Protein AF-A0A6L3X3P7-F1 (afdb_monomer_lite)

Radius of gyration: 19.61 Å; chains: 1; bounding box: 37×84×50 Å

Sequence (171 aa):
EGGHRRYSDEDVQQALKILDWVKKGVPIGQVKSLLERPAPRRANNWQTLQQAMLQKLQEGKIESLRQIIYDAGREYPRPELVTNVLRPLRSQISANVAAAMTLREILDGILIAYTSFCLEGDKKAPGDNILISGWHLNDPCEIWLEALTRTGQGHRIDILPVLSLIPFCPG

Organism: NCBI:txid158836

Foldseek 3Di:
DDPDPPQDPVNVVLVVQLVVCVVLQHPSVLSVVVSVDDPVNVLVVQVVLQVVLLVCLVVVVLVVNLVSVLVCVVNDQLLCCLVRHVVVSLVVLPDPDPSSVVSSVSSLVSLLVSLVVLLVVLQPFPDEEAEQEDDPDPDQSVSSSVSSSNGPNRYRYDYDYDPPPPPPDDD

pLDDT: mean 75.64, std 14.86, range [43.78, 93.62]

Structure (mmCIF, N/CA/C/O backbone):
data_AF-A0A6L3X3P7-F1
#
_entry.id   AF-A0A6L3X3P7-F1
#
loop_
_atom_site.group_PDB
_atom_site.id
_atom_site.type_symbol
_atom_site.label_atom_id
_atom_site.label_alt_id
_atom_site.label_comp_id
_atom_site.label_asym_id
_atom_site.label_entity_id
_atom_site.label_seq_id
_atom_site.pdbx_PDB_ins_code
_atom_site.Cartn_x
_atom_site.Cartn_y
_atom_site.Cartn_z
_atom_site.occupancy
_atom_site.B_iso_or_equiv
_atom_site.auth_seq_id
_atom_site.auth_comp_id
_atom_site.auth_asym_id
_atom_site.auth_atom_id
_atom_site.pdbx_PDB_model_num
ATOM 1 N N . GLU A 1 1 ? 4.363 -42.633 -30.967 1.00 44.16 1 GLU A N 1
ATOM 2 C CA . GLU A 1 1 ? 3.149 -41.980 -30.434 1.00 44.16 1 GLU A CA 1
ATOM 3 C C . GLU A 1 1 ? 3.514 -40.614 -29.876 1.00 44.16 1 GLU A C 1
ATOM 5 O O . GLU A 1 1 ? 4.379 -40.520 -29.013 1.00 44.16 1 GLU A O 1
ATOM 10 N N . GLY A 1 2 ? 2.957 -39.550 -30.458 1.00 48.66 2 GLY A N 1
ATOM 11 C CA . GLY A 1 2 ? 3.282 -38.169 -30.105 1.00 48.66 2 GLY A CA 1
ATOM 12 C C . GLY A 1 2 ? 2.657 -37.777 -28.770 1.00 48.66 2 GLY A C 1
ATOM 13 O O . GLY A 1 2 ? 1.438 -37.662 -28.662 1.00 48.66 2 GLY A O 1
ATOM 14 N N . GLY A 1 3 ? 3.498 -37.570 -27.756 1.00 48.09 3 GLY A N 1
ATOM 15 C CA . GLY A 1 3 ? 3.110 -37.046 -26.450 1.00 48.09 3 GLY A CA 1
ATOM 16 C C . GLY A 1 3 ? 2.647 -35.597 -26.557 1.00 48.09 3 GLY A C 1
ATOM 17 O O . GLY A 1 3 ? 3.425 -34.667 -26.345 1.00 48.09 3 GLY A O 1
ATOM 18 N N . HIS A 1 4 ? 1.374 -35.395 -26.886 1.00 55.47 4 HIS A N 1
ATOM 19 C CA . HIS A 1 4 ? 0.726 -34.103 -26.711 1.00 55.47 4 HIS A CA 1
ATOM 20 C C . HIS A 1 4 ? 0.713 -33.794 -25.216 1.00 55.47 4 HIS A C 1
ATOM 22 O O . HIS A 1 4 ? 0.015 -34.460 -24.451 1.00 55.47 4 HIS A O 1
ATOM 28 N N . ARG A 1 5 ? 1.513 -32.808 -24.791 1.00 60.78 5 ARG A N 1
ATOM 29 C CA . ARG A 1 5 ? 1.434 -32.242 -23.441 1.00 60.78 5 ARG A CA 1
ATOM 30 C C . ARG A 1 5 ? -0.013 -31.807 -23.210 1.00 60.78 5 ARG A C 1
ATOM 32 O O . ARG A 1 5 ? -0.450 -30.795 -23.752 1.00 60.78 5 ARG A O 1
ATOM 39 N N . ARG A 1 6 ? -0.771 -32.614 -22.467 1.00 51.69 6 ARG A N 1
ATOM 40 C CA . ARG A 1 6 ? -2.116 -32.270 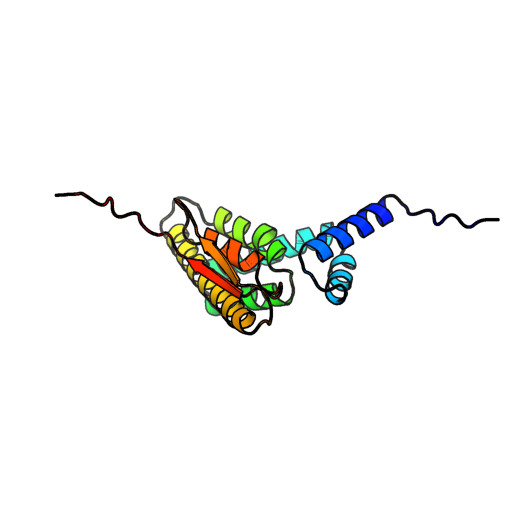-22.010 1.00 51.69 6 ARG A CA 1
ATOM 41 C C . ARG A 1 6 ? -1.939 -31.290 -20.866 1.00 51.69 6 ARG A C 1
ATOM 43 O O . ARG A 1 6 ? -1.799 -31.702 -19.723 1.00 51.69 6 ARG A O 1
ATOM 50 N N . TYR A 1 7 ? -1.857 -30.011 -21.202 1.00 50.16 7 TYR A N 1
ATOM 51 C CA . TYR A 1 7 ? -2.007 -28.963 -20.207 1.00 50.16 7 TYR A CA 1
ATOM 52 C C . TYR A 1 7 ? -3.441 -29.052 -19.680 1.00 50.16 7 TYR A C 1
ATOM 54 O O . TYR A 1 7 ? -4.390 -28.997 -20.466 1.00 50.16 7 TYR A O 1
ATOM 62 N N . SER A 1 8 ? -3.590 -29.282 -18.379 1.00 66.12 8 SER A N 1
ATOM 63 C CA . SER A 1 8 ? -4.887 -29.189 -17.712 1.00 66.12 8 SER A CA 1
ATOM 64 C C . SER A 1 8 ? -5.358 -27.730 -17.707 1.00 66.12 8 SER A C 1
ATOM 66 O O . SER A 1 8 ? -4.551 -26.812 -17.866 1.00 66.12 8 SER A O 1
ATOM 68 N N . ASP A 1 9 ? -6.658 -27.487 -17.522 1.00 58.50 9 ASP A N 1
ATOM 69 C CA . ASP A 1 9 ? -7.182 -26.115 -17.411 1.00 58.50 9 ASP A CA 1
ATOM 70 C C . ASP A 1 9 ? -6.482 -25.348 -16.269 1.00 58.50 9 ASP A C 1
ATOM 72 O O . ASP A 1 9 ? -6.169 -24.165 -16.382 1.00 58.50 9 ASP A O 1
ATOM 76 N N . GLU A 1 10 ? -6.094 -26.067 -15.213 1.00 54.69 10 GLU A N 1
ATOM 77 C CA . GLU A 1 10 ? -5.307 -25.558 -14.091 1.00 54.69 10 GLU A CA 1
ATOM 78 C C . GLU A 1 10 ? -3.894 -25.116 -14.512 1.00 54.69 10 GLU A C 1
ATOM 80 O O . GLU A 1 10 ? -3.448 -24.040 -14.106 1.00 54.69 10 GLU A O 1
ATOM 85 N N . ASP A 1 11 ? -3.218 -25.873 -15.385 1.00 59.12 11 ASP A N 1
ATOM 86 C CA . ASP A 1 11 ? -1.910 -25.494 -15.942 1.00 59.12 11 ASP A CA 1
ATOM 87 C C . ASP A 1 11 ? -2.011 -24.240 -16.818 1.00 59.12 11 ASP A C 1
ATOM 89 O O . ASP A 1 11 ? -1.130 -23.375 -16.786 1.00 59.12 11 ASP A O 1
ATOM 93 N 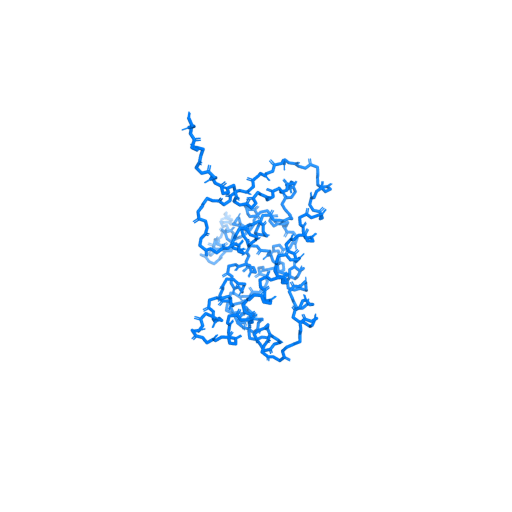N . VAL A 1 12 ? -3.100 -24.113 -17.583 1.00 65.62 12 VAL A N 1
ATOM 94 C CA . VAL A 1 12 ? -3.365 -22.935 -18.422 1.00 65.62 12 VAL A CA 1
ATOM 95 C C . VAL A 1 12 ? -3.631 -21.709 -17.549 1.00 65.62 12 VAL A C 1
ATOM 97 O O . VAL A 1 12 ? -3.039 -20.652 -17.775 1.00 65.62 12 VAL A O 1
ATOM 100 N N . GLN A 1 13 ? -4.441 -21.842 -16.497 1.00 61.19 13 GLN A N 1
ATOM 101 C CA . GLN A 1 13 ? -4.683 -20.774 -15.519 1.00 61.19 13 GLN A CA 1
ATOM 102 C C . GLN A 1 13 ? -3.406 -20.371 -14.775 1.00 61.19 13 GLN A C 1
ATOM 104 O O . GLN A 1 13 ? -3.181 -19.189 -14.493 1.00 61.19 13 GLN A O 1
ATOM 109 N N . GLN A 1 14 ? -2.542 -21.336 -14.470 1.00 57.06 14 GLN A N 1
ATOM 110 C CA . GLN A 1 14 ? -1.255 -21.078 -13.842 1.00 57.06 14 GLN A CA 1
ATOM 111 C C . GLN A 1 14 ? -0.310 -20.338 -14.794 1.00 57.06 14 GLN A C 1
ATOM 113 O O . GLN A 1 14 ? 0.290 -19.343 -14.391 1.00 57.06 14 GLN A O 1
ATOM 118 N N . ALA A 1 15 ? -0.231 -20.750 -16.061 1.00 61.12 15 ALA A N 1
ATOM 119 C CA . ALA A 1 15 ? 0.545 -20.061 -17.089 1.00 61.12 15 ALA A CA 1
ATOM 120 C C . ALA A 1 15 ? 0.042 -18.629 -17.331 1.00 61.12 15 ALA A C 1
ATOM 122 O O . ALA A 1 15 ? 0.850 -17.708 -17.437 1.00 61.12 15 ALA A O 1
ATOM 123 N N . LEU A 1 16 ? -1.276 -18.414 -17.340 1.00 64.94 16 LEU A N 1
ATOM 124 C CA . LEU A 1 16 ? -1.877 -17.084 -17.466 1.00 64.94 16 LEU A CA 1
ATOM 125 C C . LEU A 1 16 ? -1.591 -16.202 -16.250 1.00 64.94 16 LEU A C 1
ATOM 127 O O . LEU A 1 16 ? -1.251 -15.033 -16.425 1.00 64.94 16 LEU A O 1
ATOM 131 N N . LYS A 1 17 ? -1.635 -16.757 -15.031 1.00 58.16 17 LYS A N 1
ATOM 132 C CA . LYS A 1 17 ? -1.183 -16.047 -13.826 1.00 58.16 17 LYS A CA 1
ATOM 133 C C . LYS A 1 17 ? 0.285 -15.668 -13.944 1.00 58.16 17 LYS A C 1
ATOM 135 O O . LYS A 1 17 ? 0.608 -14.508 -13.741 1.00 58.16 17 LYS A O 1
ATOM 140 N N . ILE A 1 18 ? 1.170 -16.600 -14.305 1.00 59.31 18 ILE A N 1
ATOM 141 C CA . ILE A 1 18 ? 2.604 -16.321 -14.514 1.00 59.31 18 ILE A CA 1
ATOM 142 C C . ILE A 1 18 ? 2.792 -15.174 -15.503 1.00 59.31 18 ILE A C 1
ATOM 144 O O . ILE A 1 18 ? 3.568 -14.257 -15.243 1.00 59.31 18 ILE A O 1
ATOM 148 N N . LEU A 1 19 ? 2.058 -15.209 -16.613 1.00 60.84 19 LEU A N 1
ATOM 149 C CA . LEU A 1 19 ? 2.120 -14.174 -17.632 1.00 60.84 19 LEU A CA 1
ATOM 150 C C . LEU A 1 19 ? 1.654 -12.815 -17.091 1.00 60.84 19 LEU A C 1
ATOM 152 O O . LEU A 1 19 ? 2.260 -11.797 -17.409 1.00 60.84 19 LEU A O 1
ATOM 156 N N . ASP A 1 20 ? 0.610 -12.794 -16.264 1.00 62.97 20 ASP A N 1
ATOM 157 C CA . ASP A 1 20 ? 0.099 -11.591 -15.598 1.00 62.97 20 ASP A CA 1
ATOM 158 C C . ASP A 1 20 ? 1.128 -10.999 -14.617 1.00 62.97 20 ASP A C 1
ATOM 160 O O . ASP A 1 20 ? 1.378 -9.795 -14.629 1.00 62.97 20 ASP A O 1
ATOM 164 N N . TRP A 1 21 ? 1.820 -11.845 -13.853 1.00 62.50 21 TRP A N 1
ATOM 165 C CA . TRP A 1 21 ? 2.902 -11.436 -12.951 1.00 62.50 21 TRP A CA 1
ATOM 166 C C . TRP A 1 21 ? 4.117 -10.865 -13.686 1.00 62.50 21 TRP A C 1
ATOM 168 O O . TRP A 1 21 ? 4.663 -9.840 -13.276 1.00 62.50 21 TRP A O 1
ATOM 178 N N . VAL A 1 22 ? 4.514 -11.498 -14.792 1.00 61.38 22 VAL A N 1
ATOM 179 C CA . VAL A 1 22 ? 5.612 -11.020 -15.645 1.00 61.38 22 VAL A CA 1
ATOM 180 C C . VAL A 1 22 ? 5.237 -9.694 -16.310 1.00 61.38 22 VAL A C 1
ATOM 182 O O . VAL A 1 22 ? 6.050 -8.774 -16.338 1.00 61.38 22 VAL A O 1
ATOM 185 N N . LYS A 1 23 ? 3.988 -9.544 -16.769 1.00 57.06 23 LYS A N 1
ATOM 186 C CA . LYS A 1 23 ? 3.469 -8.273 -17.302 1.00 57.06 23 LYS A CA 1
ATOM 187 C C . LYS A 1 23 ? 3.427 -7.157 -16.255 1.00 57.06 23 LYS A C 1
ATOM 189 O O . LYS A 1 23 ? 3.582 -5.997 -16.613 1.00 57.06 23 LYS A O 1
ATOM 194 N N . LYS A 1 24 ? 3.247 -7.497 -14.976 1.00 55.00 24 LYS A N 1
ATOM 195 C CA . LYS A 1 24 ? 3.281 -6.564 -13.835 1.00 55.00 24 LYS A CA 1
ATOM 196 C C . LYS A 1 24 ? 4.700 -6.253 -13.331 1.00 55.00 24 LYS A C 1
ATOM 198 O O . LYS A 1 24 ? 4.843 -5.611 -12.294 1.00 55.00 24 LYS A O 1
ATOM 203 N N . GLY A 1 25 ? 5.740 -6.707 -14.036 1.00 49.81 25 GLY A N 1
ATOM 204 C CA . GLY A 1 25 ? 7.136 -6.402 -13.714 1.00 49.81 25 GLY A CA 1
ATOM 205 C C . GLY A 1 25 ? 7.719 -7.216 -12.555 1.00 49.81 25 GLY A C 1
ATOM 206 O O . GLY A 1 25 ? 8.772 -6.856 -12.034 1.00 49.81 25 GLY A O 1
ATOM 207 N N . VAL A 1 26 ? 7.071 -8.311 -12.134 1.00 56.88 26 VAL A N 1
ATOM 208 C CA . VAL A 1 26 ? 7.603 -9.185 -11.075 1.00 56.88 26 VAL A CA 1
ATOM 209 C C . VAL A 1 26 ? 8.682 -10.116 -11.656 1.00 56.88 26 VAL A C 1
ATOM 211 O O . VAL A 1 26 ? 8.401 -10.851 -12.607 1.00 56.88 26 VAL A O 1
ATOM 214 N N . PRO A 1 27 ? 9.910 -10.148 -11.094 1.00 55.62 27 PRO A N 1
ATOM 215 C CA . PRO A 1 27 ? 10.967 -11.049 -11.551 1.00 55.62 27 PRO A CA 1
ATOM 216 C C . PRO A 1 27 ? 10.536 -12.516 -11.445 1.00 55.62 27 PRO A C 1
ATOM 218 O O . PRO A 1 27 ? 10.047 -12.942 -10.399 1.00 55.62 27 PRO A O 1
ATOM 221 N N . ILE A 1 28 ? 10.792 -13.322 -12.482 1.00 54.97 28 ILE A N 1
ATOM 222 C CA . ILE A 1 28 ? 10.392 -14.746 -12.567 1.00 54.97 28 ILE A CA 1
ATOM 223 C C . ILE A 1 28 ? 10.801 -15.568 -11.325 1.00 54.97 28 ILE A C 1
ATOM 225 O O . ILE A 1 28 ? 10.062 -16.459 -10.906 1.00 54.97 28 ILE A O 1
ATOM 229 N N . GLY A 1 29 ? 11.927 -15.233 -10.683 1.00 58.62 29 GLY A N 1
ATOM 230 C CA . GLY A 1 29 ? 12.374 -15.870 -9.437 1.00 58.62 29 GLY A CA 1
ATOM 231 C C . GLY A 1 29 ? 11.438 -15.658 -8.236 1.00 58.62 29 GLY A C 1
ATOM 232 O O . GLY A 1 29 ? 11.310 -16.556 -7.410 1.00 58.62 29 GLY A O 1
ATOM 233 N N . GLN A 1 30 ? 10.739 -14.520 -8.163 1.00 56.94 30 GLN A N 1
ATOM 234 C CA . GLN A 1 30 ? 9.717 -14.235 -7.144 1.00 56.94 30 GLN A CA 1
ATOM 235 C C . GLN A 1 30 ? 8.341 -14.779 -7.536 1.00 56.94 30 GLN A C 1
ATOM 237 O O . GLN A 1 30 ? 7.542 -15.128 -6.673 1.00 56.94 30 GLN A O 1
ATOM 242 N N . VAL A 1 31 ? 8.060 -14.916 -8.836 1.00 58.09 31 VAL A N 1
ATOM 243 C CA . VAL A 1 31 ? 6.796 -15.507 -9.298 1.00 58.09 31 VAL A CA 1
ATOM 244 C C . VAL A 1 31 ? 6.673 -16.952 -8.801 1.00 58.09 31 VAL A C 1
ATOM 246 O O . VAL A 1 31 ? 5.597 -17.362 -8.376 1.00 58.09 31 VAL A O 1
ATOM 249 N N . LYS A 1 32 ? 7.776 -17.710 -8.755 1.00 56.31 32 LYS A N 1
ATOM 250 C CA . LYS A 1 32 ? 7.767 -19.103 -8.286 1.00 5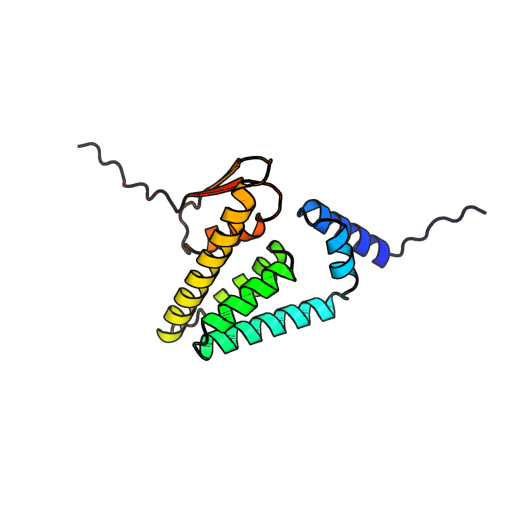6.31 32 LYS A CA 1
ATOM 251 C C . LYS A 1 32 ? 7.274 -19.247 -6.836 1.00 56.31 32 LYS A C 1
ATOM 253 O O . LYS A 1 32 ? 6.365 -20.037 -6.600 1.00 56.31 32 LYS A O 1
ATOM 258 N N . SER A 1 33 ? 7.769 -18.431 -5.902 1.00 58.19 33 SER A N 1
ATOM 259 C CA . SER A 1 33 ? 7.336 -18.476 -4.492 1.00 58.19 33 SER A CA 1
ATOM 260 C C . SER A 1 33 ? 5.884 -18.016 -4.291 1.00 58.19 33 SER A C 1
ATOM 262 O O . SER A 1 33 ? 5.197 -18.470 -3.374 1.00 58.19 33 SER A O 1
ATOM 264 N N . LEU A 1 34 ? 5.381 -17.146 -5.172 1.00 57.16 34 LEU A N 1
ATOM 265 C CA . LEU A 1 34 ? 3.996 -16.660 -5.152 1.00 57.16 34 LEU A CA 1
ATOM 266 C C . LEU A 1 34 ? 3.002 -17.671 -5.747 1.00 57.16 34 LEU A C 1
ATOM 268 O O . LEU A 1 34 ? 1.851 -17.743 -5.304 1.00 57.16 34 LEU A O 1
ATOM 272 N N . LEU A 1 35 ? 3.436 -18.475 -6.723 1.00 57.12 35 LEU A N 1
ATOM 273 C CA . LEU A 1 35 ? 2.646 -19.565 -7.309 1.00 57.12 35 LEU A CA 1
ATOM 274 C C . LEU A 1 35 ? 2.533 -20.773 -6.381 1.00 57.12 35 LEU A C 1
ATOM 276 O O . LEU A 1 35 ? 1.465 -21.378 -6.325 1.00 57.12 35 LEU A O 1
ATOM 280 N N . GLU A 1 36 ? 3.593 -21.097 -5.635 1.00 57.78 36 GLU A N 1
ATOM 281 C CA . GLU A 1 36 ? 3.630 -22.240 -4.706 1.00 57.78 36 GLU A CA 1
ATOM 282 C C . GLU A 1 36 ? 2.598 -22.126 -3.570 1.00 57.78 36 GLU A C 1
ATOM 284 O O . GLU A 1 36 ? 2.251 -23.117 -2.925 1.00 57.78 36 GLU A O 1
ATOM 289 N N . ARG A 1 37 ? 2.045 -20.928 -3.333 1.00 55.78 37 ARG A N 1
ATOM 290 C CA . ARG A 1 37 ? 0.942 -20.724 -2.390 1.00 55.78 37 ARG A CA 1
ATOM 291 C C . ARG A 1 37 ? -0.416 -20.840 -3.101 1.00 55.78 37 ARG A C 1
ATOM 293 O O . ARG A 1 37 ? -0.740 -19.977 -3.927 1.00 55.78 37 ARG A O 1
ATOM 300 N N . PRO A 1 38 ? -1.268 -21.824 -2.746 1.00 53.91 38 PRO A N 1
ATOM 301 C CA . PRO A 1 38 ? -2.608 -21.940 -3.316 1.00 53.91 38 PRO A CA 1
ATOM 302 C C . PRO A 1 38 ? -3.447 -20.687 -3.016 1.00 53.91 38 PRO A C 1
ATOM 304 O O . PRO A 1 38 ? -3.361 -20.108 -1.931 1.00 53.91 38 PRO A O 1
ATOM 307 N N . ALA A 1 39 ? -4.265 -20.265 -3.985 1.00 55.53 39 ALA A N 1
ATOM 308 C CA . ALA A 1 39 ? -5.077 -19.043 -3.931 1.00 55.53 39 ALA A CA 1
ATOM 309 C C . ALA A 1 39 ? -5.900 -18.840 -2.631 1.00 55.53 39 ALA A C 1
ATOM 311 O O . ALA A 1 39 ? -5.847 -17.734 -2.092 1.00 55.53 39 ALA A O 1
ATOM 312 N N . PRO A 1 40 ? -6.583 -19.855 -2.054 1.00 55.06 40 PRO A N 1
ATOM 313 C CA . PRO A 1 40 ? -7.299 -19.679 -0.784 1.00 55.06 40 PRO A CA 1
ATOM 314 C C . PRO A 1 40 ? -6.370 -19.391 0.406 1.00 55.06 40 PRO A C 1
ATOM 316 O O . PRO A 1 40 ? -6.726 -18.619 1.291 1.00 55.06 40 PRO A O 1
ATOM 319 N N . ARG A 1 41 ? -5.137 -19.926 0.413 1.00 58.41 41 ARG A N 1
ATOM 320 C CA . ARG A 1 41 ? -4.141 -19.573 1.440 1.00 58.41 41 ARG A CA 1
ATOM 321 C C . ARG A 1 41 ? -3.665 -18.128 1.289 1.00 58.41 41 ARG A C 1
ATOM 323 O O . ARG A 1 41 ? -3.433 -17.470 2.292 1.00 58.41 41 ARG A O 1
ATOM 330 N N . ARG A 1 42 ? -3.557 -17.611 0.059 1.00 61.69 42 ARG A N 1
ATOM 331 C CA . ARG A 1 42 ? -3.218 -16.196 -0.179 1.00 61.69 42 ARG A CA 1
ATOM 332 C C . ARG A 1 42 ? -4.304 -15.247 0.328 1.00 61.69 42 ARG A C 1
ATOM 334 O O . ARG A 1 42 ? -3.971 -14.310 1.041 1.00 61.69 42 ARG A O 1
ATOM 341 N N . ALA A 1 43 ? -5.576 -15.523 0.033 1.00 63.03 43 ALA A N 1
ATOM 342 C CA . ALA A 1 43 ? -6.697 -14.722 0.535 1.00 63.03 43 ALA A CA 1
ATOM 343 C C . ALA A 1 43 ? -6.724 -14.659 2.074 1.00 63.03 43 ALA A C 1
ATOM 345 O O . ALA A 1 43 ? -6.824 -13.572 2.643 1.00 63.03 43 ALA A O 1
ATOM 346 N N . ASN A 1 44 ? -6.528 -15.801 2.740 1.00 73.31 44 ASN A N 1
ATOM 347 C CA . ASN A 1 44 ? -6.432 -15.850 4.201 1.00 73.31 44 ASN A CA 1
ATOM 348 C C . ASN A 1 44 ? -5.225 -15.061 4.731 1.00 73.31 44 ASN A C 1
ATOM 350 O O . ASN A 1 44 ? -5.337 -14.380 5.745 1.00 73.31 44 ASN A O 1
ATOM 354 N N . ASN A 1 45 ? -4.081 -15.097 4.043 1.00 81.44 45 ASN A N 1
ATOM 355 C CA . ASN A 1 45 ? -2.904 -14.327 4.452 1.00 81.44 45 ASN A CA 1
ATOM 356 C C . ASN A 1 45 ? -3.144 -12.813 4.365 1.00 81.44 45 ASN A C 1
ATOM 358 O O . ASN A 1 45 ? -2.723 -12.088 5.264 1.00 81.44 45 ASN A O 1
ATOM 362 N N . TRP A 1 46 ? -3.845 -12.336 3.330 1.00 87.62 46 TRP A N 1
ATOM 363 C CA . TRP A 1 46 ? -4.194 -10.917 3.204 1.00 87.62 46 TRP A CA 1
ATOM 364 C C . TRP A 1 46 ? -5.119 -10.453 4.318 1.00 87.62 46 TRP A C 1
ATOM 366 O O . TRP A 1 46 ? -4.877 -9.407 4.911 1.00 87.62 46 TRP A O 1
ATOM 376 N N . GLN A 1 47 ? -6.139 -11.247 4.642 1.00 85.44 47 GLN A N 1
ATOM 377 C CA . GLN A 1 47 ? -7.051 -10.945 5.744 1.00 85.44 47 GLN A CA 1
ATOM 378 C C . GLN A 1 47 ? -6.317 -10.915 7.087 1.00 85.44 47 GLN A C 1
ATOM 380 O O . GLN A 1 47 ? -6.483 -9.965 7.848 1.00 85.44 47 GLN A O 1
ATOM 385 N N . THR A 1 48 ? -5.448 -11.893 7.356 1.00 87.88 48 THR A N 1
ATOM 386 C CA . THR A 1 48 ? -4.609 -11.903 8.565 1.00 87.88 48 THR A CA 1
ATOM 387 C C . THR A 1 48 ? -3.715 -10.666 8.638 1.00 87.88 48 THR A C 1
ATOM 389 O O . THR A 1 48 ? -3.601 -10.053 9.697 1.00 87.88 48 THR A O 1
ATOM 392 N N . LEU A 1 49 ? -3.117 -10.258 7.516 1.00 89.19 49 LEU A N 1
ATOM 393 C CA . LEU A 1 49 ? -2.271 -9.068 7.457 1.00 89.19 49 LEU A CA 1
ATOM 394 C C . LEU A 1 49 ? -3.075 -7.781 7.699 1.00 89.19 49 LEU A C 1
ATOM 396 O O . LEU A 1 49 ? -2.639 -6.933 8.475 1.00 89.19 49 LEU A O 1
ATOM 400 N N . GLN A 1 50 ? -4.266 -7.659 7.103 1.00 90.31 50 GLN A N 1
ATOM 401 C CA . GLN A 1 50 ? -5.180 -6.542 7.361 1.00 90.31 50 GLN A CA 1
ATOM 402 C C . GLN A 1 50 ? -5.554 -6.457 8.845 1.00 90.31 50 GLN A C 1
ATOM 404 O O . GLN A 1 50 ? -5.454 -5.384 9.433 1.00 90.31 50 GLN A O 1
ATOM 409 N N . GLN A 1 51 ? -5.940 -7.579 9.461 1.00 88.75 51 GLN A N 1
ATOM 410 C CA . GLN A 1 51 ? -6.311 -7.630 10.879 1.00 88.75 51 GLN A CA 1
ATOM 411 C C . GLN A 1 51 ? -5.132 -7.264 11.787 1.00 88.75 51 GLN A C 1
ATOM 413 O O . GLN A 1 51 ? -5.294 -6.469 12.709 1.00 88.75 51 GLN A O 1
ATOM 418 N N . ALA A 1 52 ? -3.930 -7.767 11.495 1.00 90.81 52 ALA A N 1
ATOM 419 C CA . ALA A 1 52 ? -2.728 -7.421 12.248 1.00 90.81 52 ALA A CA 1
ATOM 420 C C . ALA A 1 52 ? -2.407 -5.918 12.159 1.00 90.81 52 ALA A C 1
ATOM 422 O O . ALA A 1 52 ? -2.121 -5.289 13.179 1.00 90.81 52 ALA A O 1
ATOM 423 N N . MET A 1 53 ? -2.490 -5.326 10.963 1.00 92.31 53 MET A N 1
ATOM 424 C CA . MET A 1 53 ? -2.283 -3.887 10.769 1.00 92.31 53 MET A CA 1
ATOM 425 C C . MET A 1 53 ? -3.353 -3.060 11.492 1.00 92.31 53 MET A C 1
ATOM 427 O O . MET A 1 53 ? -3.014 -2.119 12.209 1.00 92.31 53 MET A O 1
ATOM 431 N N . LEU A 1 54 ? -4.628 -3.437 11.360 1.00 89.62 54 LEU A N 1
ATOM 432 C CA . LEU A 1 54 ? -5.745 -2.764 12.022 1.00 89.62 54 LEU A CA 1
ATOM 433 C C . LEU A 1 54 ? -5.601 -2.808 13.546 1.00 89.62 54 LEU A C 1
ATOM 435 O O . LEU A 1 54 ? -5.769 -1.787 14.208 1.00 89.62 54 LEU A O 1
ATOM 439 N N . GLN A 1 55 ? -5.219 -3.961 14.098 1.00 89.44 55 GLN A N 1
ATOM 440 C CA . GLN A 1 55 ? -4.977 -4.117 15.526 1.00 89.44 55 GLN A CA 1
ATOM 441 C C . GLN A 1 55 ? -3.844 -3.200 16.005 1.00 89.44 55 GLN A C 1
ATOM 443 O O . GLN A 1 55 ? -4.004 -2.507 17.006 1.00 89.44 55 GLN A O 1
ATOM 448 N N . LYS A 1 56 ? -2.703 -3.143 15.301 1.00 90.50 56 LYS A N 1
ATOM 449 C CA . LYS A 1 56 ? -1.596 -2.243 15.690 1.00 90.50 56 LYS A CA 1
ATOM 450 C C . LYS A 1 56 ? -1.967 -0.775 15.582 1.00 90.50 56 LYS A C 1
ATOM 452 O O . LYS A 1 56 ? -1.535 0.011 16.424 1.00 90.50 56 LYS A O 1
ATOM 457 N N . LEU A 1 57 ? -2.782 -0.430 14.592 1.00 89.50 57 LEU A N 1
ATOM 458 C CA . LEU A 1 57 ? -3.312 0.912 14.434 1.00 89.50 57 LEU A CA 1
ATOM 459 C C . LEU A 1 57 ? -4.223 1.291 15.614 1.00 89.50 57 LEU A C 1
ATOM 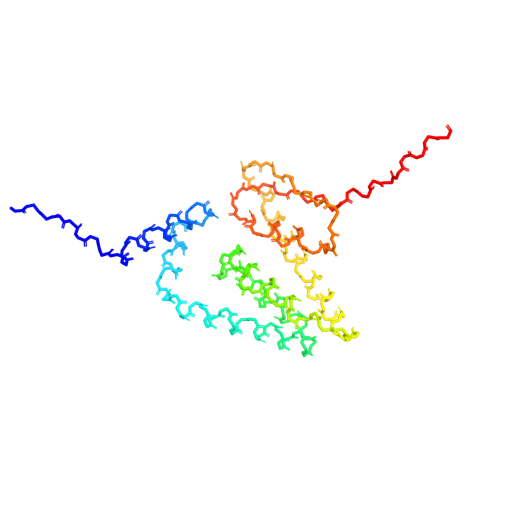461 O O . LEU A 1 57 ? -4.021 2.339 16.219 1.00 89.50 57 LEU A O 1
ATOM 465 N N . GLN A 1 58 ? -5.154 0.415 16.003 1.00 86.50 58 GLN A N 1
ATOM 466 C CA . GLN A 1 58 ? -6.045 0.617 17.156 1.00 86.50 58 GLN A CA 1
ATOM 467 C C . GLN A 1 58 ? -5.298 0.645 18.499 1.00 86.50 58 GLN A C 1
ATOM 469 O O . GLN A 1 58 ? -5.653 1.415 19.385 1.00 86.50 58 GLN A O 1
ATOM 474 N N . GLU A 1 59 ? -4.239 -0.156 18.646 1.00 88.25 59 GLU A N 1
ATOM 475 C CA . GLU A 1 59 ? -3.351 -0.157 19.818 1.00 88.25 59 GLU A CA 1
ATOM 476 C C . GLU A 1 59 ? -2.422 1.076 19.873 1.00 88.25 59 GLU A C 1
ATOM 478 O O . GLU A 1 59 ? -1.663 1.219 20.832 1.00 88.25 59 GLU A O 1
ATOM 483 N N . GLY A 1 60 ? -2.418 1.939 18.846 1.00 86.06 60 GLY A N 1
ATOM 484 C CA . GLY A 1 60 ? -1.516 3.093 18.752 1.00 86.06 60 GLY A CA 1
ATOM 485 C C . GLY A 1 60 ? -0.039 2.718 18.570 1.00 86.06 60 GLY A C 1
ATOM 486 O O . GLY A 1 60 ? 0.849 3.537 18.802 1.00 86.06 60 GLY A O 1
ATOM 487 N N . LYS A 1 61 ? 0.260 1.482 18.155 1.00 91.25 61 LYS A N 1
ATOM 488 C CA . LYS A 1 61 ? 1.630 0.971 17.971 1.00 91.25 61 LYS A CA 1
ATOM 489 C C . LYS A 1 61 ? 2.159 1.314 16.582 1.00 91.25 61 LYS A C 1
ATOM 491 O O . LYS A 1 61 ? 2.337 0.438 15.734 1.00 91.25 61 LYS A O 1
ATOM 496 N N . ILE A 1 62 ? 2.424 2.600 16.370 1.00 90.56 62 ILE A N 1
ATOM 497 C CA . ILE A 1 62 ? 2.785 3.172 15.064 1.00 90.56 62 ILE A CA 1
ATOM 498 C C . ILE A 1 62 ? 4.073 2.558 14.504 1.00 90.56 62 ILE A C 1
ATOM 500 O O . ILE A 1 62 ? 4.106 2.150 13.346 1.00 90.56 62 ILE A O 1
ATOM 504 N N . GLU A 1 63 ? 5.100 2.386 15.341 1.00 92.19 63 GLU A N 1
ATOM 505 C CA . GLU A 1 63 ? 6.368 1.780 14.913 1.00 92.19 63 GLU A CA 1
ATOM 506 C C . GLU A 1 63 ? 6.202 0.315 14.491 1.00 92.19 63 GLU A C 1
ATOM 508 O O . GLU A 1 63 ? 6.750 -0.109 13.474 1.00 92.19 63 GLU A O 1
ATOM 513 N N . SER A 1 64 ? 5.391 -0.459 15.219 1.00 92.19 64 SER A N 1
ATOM 514 C CA . SER A 1 64 ? 5.094 -1.845 14.840 1.00 92.19 64 SER A CA 1
ATOM 515 C C . SER A 1 64 ? 4.272 -1.917 13.554 1.00 92.19 64 SER A C 1
ATOM 517 O O . SER A 1 64 ? 4.532 -2.773 12.715 1.00 92.19 64 SER A O 1
ATOM 519 N N . LEU A 1 65 ? 3.299 -1.019 13.369 1.00 93.19 65 LEU A N 1
ATOM 520 C CA . LEU A 1 65 ? 2.531 -0.927 12.126 1.00 93.19 65 LEU A CA 1
ATOM 521 C C . LEU A 1 65 ? 3.445 -0.614 10.936 1.00 93.19 65 LEU A C 1
ATOM 523 O O . LEU A 1 65 ? 3.357 -1.268 9.897 1.00 93.19 65 LEU A O 1
ATOM 527 N N . ARG A 1 66 ? 4.366 0.339 11.108 1.00 93.38 66 ARG A N 1
ATOM 528 C CA . ARG A 1 66 ? 5.375 0.672 10.103 1.00 93.38 66 ARG A CA 1
ATOM 529 C C . ARG A 1 66 ? 6.225 -0.545 9.748 1.00 93.38 66 ARG A C 1
ATOM 531 O O . ARG A 1 66 ? 6.384 -0.828 8.567 1.00 93.38 66 ARG A O 1
ATOM 538 N N . GLN A 1 67 ? 6.729 -1.284 10.735 1.00 93.50 67 GLN A N 1
ATOM 539 C CA . GLN A 1 67 ? 7.501 -2.507 10.486 1.00 93.50 67 GLN A CA 1
ATOM 540 C C . GLN A 1 67 ? 6.704 -3.524 9.663 1.00 93.50 67 GLN A C 1
ATOM 542 O O . GLN A 1 67 ? 7.188 -3.961 8.624 1.00 93.50 67 GLN A O 1
ATOM 547 N N . ILE A 1 68 ? 5.452 -3.801 10.045 1.00 93.62 68 ILE A N 1
ATOM 548 C CA . ILE A 1 68 ? 4.582 -4.732 9.309 1.00 93.62 68 ILE A CA 1
ATOM 549 C C . ILE A 1 68 ? 4.388 -4.284 7.851 1.00 93.62 68 ILE A C 1
ATOM 551 O O . ILE A 1 68 ? 4.409 -5.121 6.954 1.00 93.62 68 ILE A O 1
ATOM 555 N N . ILE A 1 69 ? 4.225 -2.983 7.584 1.00 92.81 69 ILE A N 1
ATOM 556 C CA . ILE A 1 69 ? 4.092 -2.456 6.212 1.00 92.81 69 ILE A CA 1
ATOM 557 C C . ILE A 1 69 ? 5.387 -2.655 5.411 1.00 92.81 69 ILE A C 1
ATOM 559 O O . ILE A 1 69 ? 5.336 -3.077 4.254 1.00 92.81 69 ILE A O 1
ATOM 563 N N . TYR A 1 70 ? 6.545 -2.382 6.015 1.00 92.44 70 TYR A N 1
ATOM 564 C CA . TYR A 1 70 ? 7.843 -2.542 5.354 1.00 92.44 70 TYR A CA 1
ATOM 565 C C . TYR A 1 70 ? 8.167 -4.011 5.072 1.00 92.44 70 TYR A C 1
ATOM 567 O O . TYR A 1 70 ? 8.648 -4.325 3.981 1.00 92.44 70 TYR A O 1
ATOM 575 N N . ASP A 1 71 ? 7.888 -4.900 6.023 1.00 90.25 71 ASP A N 1
ATOM 576 C CA . ASP A 1 71 ? 8.072 -6.341 5.864 1.00 90.25 71 ASP A CA 1
ATOM 577 C C . ASP A 1 71 ? 7.116 -6.877 4.797 1.00 90.25 71 ASP A C 1
ATOM 579 O O . ASP A 1 71 ? 7.560 -7.497 3.830 1.00 90.25 71 ASP A O 1
ATOM 583 N N . ALA A 1 72 ? 5.835 -6.500 4.856 1.00 88.50 72 ALA A N 1
ATOM 584 C CA . ALA A 1 72 ? 4.860 -6.880 3.842 1.00 88.50 72 ALA A CA 1
ATOM 585 C C . ALA A 1 72 ? 5.262 -6.406 2.438 1.00 88.50 72 ALA A C 1
ATOM 587 O O . ALA A 1 72 ? 5.127 -7.151 1.475 1.00 88.50 72 ALA A O 1
ATOM 588 N N . GLY A 1 73 ? 5.803 -5.199 2.292 1.00 87.00 73 GLY A N 1
ATOM 589 C CA . GLY A 1 73 ? 6.265 -4.701 0.997 1.00 87.00 73 GLY A CA 1
ATOM 590 C C . GLY A 1 73 ? 7.590 -5.299 0.501 1.00 87.00 73 GLY A C 1
ATOM 591 O O . GLY A 1 73 ? 7.999 -5.038 -0.637 1.00 87.00 73 GLY A O 1
ATOM 592 N N . ARG A 1 74 ? 8.279 -6.097 1.327 1.00 84.44 74 ARG A N 1
ATOM 593 C CA . ARG A 1 74 ? 9.416 -6.949 0.930 1.00 84.44 74 ARG A CA 1
ATOM 594 C C . ARG A 1 74 ? 8.966 -8.365 0.596 1.00 84.44 74 ARG A C 1
ATOM 596 O O . ARG A 1 74 ? 9.470 -8.946 -0.361 1.00 84.44 74 ARG A O 1
ATOM 603 N N . GLU A 1 75 ? 8.041 -8.901 1.383 1.00 82.62 75 GLU A N 1
ATOM 604 C CA . GLU A 1 75 ? 7.504 -10.254 1.237 1.00 82.62 75 GLU A CA 1
ATOM 605 C C . GLU A 1 75 ? 6.520 -10.376 0.072 1.00 82.62 75 GLU A C 1
ATOM 607 O O . GLU A 1 75 ? 6.437 -11.429 -0.565 1.00 82.62 75 GLU A O 1
ATOM 612 N N . TYR A 1 76 ? 5.781 -9.304 -0.214 1.00 84.50 76 TYR A N 1
ATOM 613 C CA . TYR A 1 76 ? 4.704 -9.293 -1.187 1.00 84.50 76 TYR A CA 1
ATOM 614 C C . TYR A 1 76 ? 4.918 -8.265 -2.306 1.00 84.50 76 TYR A C 1
ATOM 616 O O . TYR A 1 76 ? 5.484 -7.189 -2.093 1.00 84.50 76 TYR A O 1
ATOM 624 N N . PRO A 1 77 ? 4.406 -8.552 -3.512 1.00 83.50 77 PRO A N 1
ATOM 625 C CA . PRO A 1 77 ? 4.365 -7.597 -4.613 1.00 83.50 77 PRO A CA 1
ATOM 626 C C . PRO A 1 77 ? 3.547 -6.354 -4.254 1.00 83.50 77 PRO A C 1
ATOM 628 O O . PRO A 1 77 ? 2.398 -6.456 -3.822 1.00 83.50 77 PRO A O 1
ATOM 631 N N . ARG A 1 78 ? 4.125 -5.171 -4.495 1.00 86.94 78 ARG A N 1
ATOM 632 C CA . ARG A 1 78 ? 3.520 -3.870 -4.161 1.00 86.94 78 ARG A CA 1
ATOM 633 C C . ARG A 1 78 ? 2.129 -3.663 -4.774 1.00 86.94 78 ARG A C 1
ATOM 635 O O . ARG A 1 78 ? 1.249 -3.233 -4.029 1.00 86.94 78 ARG A O 1
ATOM 642 N N . PRO A 1 79 ? 1.867 -4.024 -6.052 1.00 87.56 79 PRO A N 1
ATOM 643 C CA . PRO A 1 79 ? 0.518 -3.932 -6.609 1.00 87.56 79 PRO A CA 1
ATOM 644 C C . PRO A 1 79 ? -0.515 -4.732 -5.812 1.00 87.56 79 PRO A C 1
ATOM 646 O O . PRO A 1 79 ? -1.595 -4.231 -5.510 1.00 87.56 79 PRO A O 1
ATOM 649 N N . GLU A 1 80 ? -0.178 -5.965 -5.426 1.00 86.44 80 GLU A N 1
ATOM 650 C CA . GLU A 1 80 ? -1.108 -6.817 -4.686 1.00 86.44 80 GLU A CA 1
ATOM 651 C C . GLU A 1 80 ? -1.307 -6.347 -3.252 1.00 86.44 80 GLU A C 1
ATOM 653 O O . GLU A 1 80 ? -2.434 -6.391 -2.763 1.00 86.44 80 GLU A O 1
ATOM 658 N N . LEU A 1 81 ? -0.245 -5.869 -2.598 1.00 88.94 81 LEU A N 1
ATOM 659 C CA . LEU A 1 81 ? -0.328 -5.289 -1.262 1.00 88.94 81 LEU A CA 1
ATOM 660 C C . LEU A 1 81 ? -1.269 -4.075 -1.252 1.00 88.94 81 LEU A C 1
ATOM 662 O O . LEU A 1 81 ? -2.137 -3.969 -0.385 1.00 88.94 81 LEU A O 1
ATOM 666 N N . VAL A 1 82 ? -1.157 -3.191 -2.246 1.00 91.00 82 VAL A N 1
ATOM 667 C CA . VAL A 1 82 ? -2.032 -2.017 -2.376 1.00 91.00 82 VAL A CA 1
ATOM 668 C C . VAL A 1 82 ? -3.490 -2.430 -2.582 1.00 91.00 82 VAL A C 1
ATOM 670 O O . VAL A 1 82 ? -4.365 -1.970 -1.845 1.00 91.00 82 VAL A O 1
ATOM 673 N N . THR A 1 83 ? -3.761 -3.313 -3.548 1.00 89.62 83 THR A N 1
ATOM 674 C CA . THR A 1 83 ? -5.130 -3.717 -3.904 1.00 89.62 83 THR A CA 1
ATOM 675 C C . THR A 1 83 ? -5.803 -4.558 -2.821 1.00 89.62 83 THR A C 1
ATOM 677 O O . THR A 1 83 ? -6.977 -4.341 -2.533 1.00 89.62 83 THR A O 1
ATOM 680 N N . ASN A 1 84 ? -5.086 -5.511 -2.222 1.00 87.88 84 ASN A N 1
ATOM 681 C CA . ASN A 1 84 ? -5.679 -6.505 -1.327 1.00 87.88 84 ASN A CA 1
ATOM 682 C C . ASN A 1 84 ? -5.528 -6.170 0.156 1.00 87.88 84 ASN A C 1
ATOM 684 O O . ASN A 1 84 ? -6.157 -6.842 0.964 1.00 87.88 84 ASN A O 1
ATOM 688 N N . VAL A 1 85 ? -4.705 -5.190 0.545 1.00 91.56 85 VAL A N 1
ATOM 689 C CA . VAL A 1 85 ? -4.462 -4.871 1.965 1.00 91.56 85 VAL A CA 1
ATOM 690 C C . VAL A 1 85 ? -4.636 -3.388 2.236 1.00 91.56 85 VAL A C 1
ATOM 692 O O . VAL A 1 85 ? -5.511 -3.030 3.017 1.00 91.56 85 VAL A O 1
ATOM 695 N N . LEU A 1 86 ? -3.868 -2.519 1.576 1.00 91.44 86 LEU A N 1
ATOM 696 C CA . LEU A 1 86 ? -3.817 -1.097 1.935 1.00 91.44 86 LEU A CA 1
ATOM 697 C C . LEU A 1 86 ? -5.131 -0.368 1.624 1.00 91.44 86 LEU A C 1
ATOM 699 O O . LEU A 1 86 ? -5.699 0.257 2.517 1.00 91.44 86 LEU A O 1
ATOM 703 N N . ARG A 1 87 ? -5.670 -0.494 0.401 1.00 91.25 87 ARG A N 1
ATOM 704 C CA . ARG A 1 87 ? -6.972 0.105 0.044 1.00 91.25 87 ARG A CA 1
ATOM 705 C C . ARG A 1 87 ? -8.127 -0.460 0.893 1.00 91.25 87 ARG A C 1
ATOM 707 O O . ARG A 1 87 ? -8.881 0.339 1.454 1.00 91.25 87 ARG A O 1
ATOM 714 N N . PRO A 1 88 ? -8.259 -1.792 1.078 1.00 89.56 88 PRO A N 1
ATOM 715 C CA . PRO A 1 88 ? -9.269 -2.357 1.973 1.00 89.56 88 PRO A CA 1
ATOM 716 C C . PRO A 1 88 ? -9.136 -1.903 3.428 1.00 89.56 88 PRO A C 1
ATOM 718 O O . PRO A 1 88 ? -10.150 -1.651 4.073 1.00 89.56 88 PRO A O 1
ATOM 721 N N . LEU A 1 89 ? -7.914 -1.780 3.955 1.00 89.44 89 LEU A N 1
ATOM 722 C CA . LEU A 1 89 ? -7.672 -1.304 5.319 1.00 89.44 89 LEU A CA 1
ATOM 723 C C . LEU A 1 89 ? -8.142 0.148 5.479 1.00 89.44 89 LEU A C 1
ATOM 725 O O . LEU A 1 89 ? -8.879 0.455 6.414 1.00 89.44 89 LEU A O 1
ATOM 729 N N . ARG A 1 90 ? -7.804 1.026 4.526 1.00 89.25 90 ARG A N 1
ATOM 730 C CA . ARG A 1 90 ? -8.259 2.428 4.513 1.00 89.25 90 ARG A CA 1
ATOM 731 C C . ARG A 1 90 ? -9.781 2.548 4.444 1.00 89.25 90 ARG A C 1
ATOM 733 O O . ARG A 1 90 ? -10.349 3.401 5.120 1.00 89.25 90 ARG A O 1
ATOM 740 N N . SER A 1 91 ? -10.439 1.683 3.669 1.00 86.00 91 SER A N 1
ATOM 741 C CA . SER A 1 91 ? -11.905 1.643 3.578 1.00 86.00 91 SER A CA 1
ATOM 742 C C . SER A 1 91 ? -12.577 1.120 4.851 1.00 86.00 91 SER A C 1
ATOM 744 O O . SER A 1 91 ? -13.720 1.472 5.109 1.00 86.00 91 SER A O 1
ATOM 746 N N . GLN A 1 92 ? -11.907 0.287 5.651 1.00 82.25 92 GLN A N 1
ATOM 747 C CA . GLN A 1 92 ? -12.453 -0.202 6.926 1.00 82.25 92 GLN A CA 1
ATOM 748 C C . GLN A 1 92 ? -12.418 0.868 8.025 1.00 82.25 92 GLN A C 1
ATOM 750 O O . GLN A 1 92 ? -13.250 0.857 8.928 1.00 82.25 92 GLN A O 1
ATOM 755 N N . ILE A 1 93 ? -11.478 1.813 7.939 1.00 79.94 93 ILE A N 1
ATOM 756 C CA . ILE A 1 93 ? -11.282 2.882 8.930 1.00 79.94 93 ILE A CA 1
ATOM 757 C C . ILE A 1 93 ? -12.231 4.076 8.670 1.00 79.94 93 ILE A C 1
ATOM 759 O O . ILE A 1 93 ? -12.276 5.023 9.445 1.00 79.94 93 ILE A O 1
ATOM 763 N N . SER A 1 94 ? -13.070 4.047 7.629 1.00 63.47 94 SER A N 1
ATOM 764 C CA . SER A 1 94 ? -13.929 5.180 7.243 1.00 63.47 94 SER A CA 1
ATOM 765 C C . SER A 1 94 ? -15.253 5.302 8.021 1.00 63.47 94 SER A C 1
ATOM 767 O O . SER A 1 94 ? -16.241 5.802 7.481 1.00 63.47 94 SER A O 1
ATOM 769 N N . ALA A 1 95 ? -15.316 4.857 9.278 1.00 58.75 95 ALA A N 1
ATOM 770 C CA . ALA A 1 95 ? -16.474 5.132 10.130 1.00 58.75 95 ALA A CA 1
ATOM 771 C C . ALA A 1 95 ? -16.480 6.620 10.531 1.00 58.75 95 ALA A C 1
ATOM 773 O O . ALA A 1 95 ? -15.431 7.171 10.847 1.00 58.75 95 ALA A O 1
ATOM 774 N N . ASN A 1 96 ? -17.650 7.270 10.534 1.00 57.16 96 ASN A N 1
ATOM 775 C CA . ASN A 1 96 ? -17.849 8.711 10.783 1.00 57.16 96 ASN A CA 1
ATOM 776 C C . ASN A 1 96 ? -17.605 9.132 12.256 1.00 57.16 96 ASN A C 1
ATOM 778 O O . ASN A 1 96 ? -18.419 9.814 12.875 1.00 57.16 96 ASN A O 1
ATOM 782 N N . VAL A 1 97 ? -16.514 8.657 12.854 1.00 72.25 97 VAL A N 1
ATOM 783 C CA . VAL A 1 97 ? -16.118 8.879 14.245 1.00 72.25 97 VAL A CA 1
ATOM 784 C C . VAL A 1 97 ? -14.758 9.569 14.232 1.00 72.25 97 VAL A C 1
ATOM 786 O O . VAL A 1 97 ? -13.840 9.111 13.555 1.00 72.25 97 VAL A O 1
ATOM 789 N N . ALA A 1 98 ? -14.596 10.645 15.008 1.00 74.25 98 ALA A N 1
ATOM 790 C CA . ALA A 1 98 ? -13.367 11.448 15.031 1.00 74.25 98 ALA A CA 1
ATOM 791 C C . ALA A 1 98 ? -12.093 10.614 15.278 1.00 74.25 98 ALA A C 1
ATOM 793 O O . ALA A 1 98 ? -11.066 10.846 14.649 1.00 74.25 98 ALA A O 1
ATOM 794 N N . ALA A 1 99 ? -12.172 9.586 16.131 1.00 76.56 99 ALA A N 1
ATOM 795 C CA . ALA A 1 99 ? -11.062 8.664 16.372 1.00 76.56 99 ALA A CA 1
ATOM 796 C C . ALA A 1 99 ? -10.642 7.895 15.106 1.00 76.56 99 ALA A C 1
ATOM 798 O O . ALA A 1 99 ? -9.454 7.704 14.867 1.00 76.56 99 ALA A O 1
ATOM 799 N N . ALA A 1 100 ? -11.600 7.488 14.272 1.00 76.75 100 ALA A N 1
ATOM 800 C CA . ALA A 1 100 ? -11.327 6.755 13.042 1.00 76.75 100 ALA A CA 1
ATOM 801 C C . ALA A 1 100 ? -10.669 7.657 11.983 1.00 76.75 100 ALA A C 1
ATOM 803 O O . ALA A 1 100 ? -9.735 7.226 11.312 1.00 76.75 100 ALA A O 1
ATOM 804 N N . MET A 1 101 ? -11.058 8.936 11.912 1.00 80.69 101 MET A N 1
ATOM 805 C CA . MET A 1 101 ? -10.374 9.925 11.067 1.00 80.69 101 MET A CA 1
ATOM 806 C C . MET A 1 101 ? -8.902 10.084 11.465 1.00 80.69 101 MET A C 1
ATOM 808 O O . MET A 1 101 ? -8.031 9.998 10.606 1.00 80.69 101 MET A O 1
ATOM 812 N N . THR A 1 102 ? -8.600 10.217 12.761 1.00 85.69 102 THR A N 1
ATOM 813 C CA . THR A 1 102 ? -7.210 10.305 13.241 1.00 85.69 102 THR A CA 1
ATOM 814 C C . THR A 1 102 ? -6.399 9.055 12.896 1.00 85.69 102 THR A C 1
ATOM 816 O O . THR A 1 102 ? -5.263 9.163 12.441 1.00 85.69 102 THR A O 1
ATOM 819 N N . LEU A 1 103 ? -6.972 7.860 13.071 1.00 86.44 103 LEU A N 1
ATOM 820 C CA . LEU A 1 103 ? -6.302 6.610 12.696 1.00 86.44 103 LEU A CA 1
ATOM 821 C C . LEU A 1 103 ? -6.047 6.527 11.185 1.00 86.44 103 LEU A C 1
ATOM 823 O O . LEU A 1 103 ? -5.011 6.006 10.773 1.00 86.44 103 LEU A O 1
ATOM 827 N N . ARG A 1 104 ? -6.955 7.063 10.362 1.00 87.38 104 ARG A N 1
ATOM 828 C CA . ARG A 1 104 ? -6.783 7.136 8.908 1.00 87.38 104 ARG A CA 1
ATOM 829 C C . ARG A 1 104 ? -5.627 8.052 8.520 1.00 87.38 104 ARG A C 1
ATOM 831 O O . ARG A 1 104 ? -4.780 7.625 7.750 1.00 87.38 104 ARG A O 1
ATOM 838 N N . GLU A 1 105 ? -5.536 9.239 9.113 1.00 87.94 105 GLU A N 1
ATOM 839 C CA . GLU A 1 105 ? -4.421 10.168 8.870 1.00 87.94 105 GLU A CA 1
ATOM 840 C C . GLU A 1 105 ? -3.071 9.578 9.304 1.00 87.94 105 GLU A C 1
ATOM 842 O O . GLU A 1 105 ? -2.071 9.694 8.596 1.00 87.94 105 GLU A O 1
ATOM 847 N N . ILE A 1 106 ? -3.037 8.884 10.447 1.00 90.25 106 ILE A N 1
ATOM 848 C CA . ILE A 1 106 ? -1.835 8.182 10.917 1.00 90.25 106 ILE A CA 1
ATOM 849 C C . ILE A 1 106 ? -1.419 7.102 9.916 1.00 90.25 106 ILE A C 1
ATOM 851 O O . ILE A 1 106 ? -0.245 7.025 9.550 1.00 90.25 106 ILE A O 1
ATOM 855 N N . LEU A 1 107 ? -2.365 6.269 9.472 1.00 91.31 107 LEU A N 1
ATOM 856 C CA . LEU A 1 107 ? -2.098 5.244 8.470 1.00 91.31 107 LEU A CA 1
ATOM 857 C C . LEU A 1 107 ? -1.569 5.883 7.181 1.00 91.31 107 LEU A C 1
ATOM 859 O O . LEU A 1 107 ? -0.521 5.470 6.686 1.00 91.31 107 LEU A O 1
ATOM 863 N N . ASP A 1 108 ? -2.242 6.914 6.682 1.00 90.94 108 ASP A N 1
ATOM 864 C CA . ASP A 1 108 ? -1.886 7.604 5.444 1.00 90.94 108 ASP A CA 1
ATOM 865 C C . ASP A 1 108 ? -0.482 8.220 5.528 1.00 90.94 108 ASP A C 1
ATOM 867 O O . ASP A 1 108 ? 0.309 8.065 4.596 1.00 90.94 108 ASP A O 1
ATOM 871 N N . GLY A 1 109 ? -0.106 8.805 6.669 1.00 92.06 109 GLY A N 1
ATOM 872 C CA . GLY A 1 109 ? 1.250 9.302 6.911 1.00 92.06 109 GLY A CA 1
ATOM 873 C C . GLY A 1 109 ? 2.323 8.211 6.812 1.00 92.06 109 GLY A C 1
ATOM 874 O O . GLY A 1 109 ? 3.367 8.416 6.185 1.00 92.06 109 GLY A O 1
ATOM 875 N N . ILE A 1 110 ? 2.064 7.020 7.363 1.00 93.31 110 ILE A N 1
ATOM 876 C CA . ILE A 1 110 ? 2.992 5.880 7.262 1.00 93.31 110 ILE A CA 1
ATOM 877 C C . ILE A 1 110 ? 3.088 5.385 5.814 1.00 93.31 110 ILE A C 1
A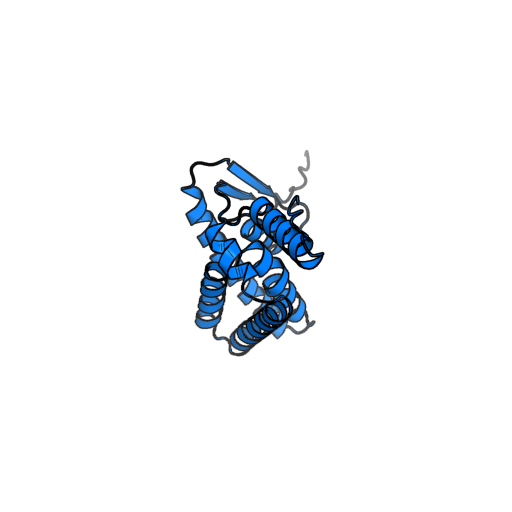TOM 879 O O . ILE A 1 110 ? 4.185 5.072 5.344 1.00 93.31 110 ILE A O 1
ATOM 883 N N . LEU A 1 111 ? 1.966 5.328 5.093 1.00 92.69 111 LEU A N 1
ATOM 884 C CA . LEU A 1 111 ? 1.923 4.884 3.697 1.00 92.69 111 LEU A CA 1
ATOM 885 C C . LEU A 1 111 ? 2.663 5.844 2.766 1.00 92.69 111 LEU A C 1
ATOM 887 O O . LEU A 1 111 ? 3.417 5.392 1.901 1.00 92.69 111 LEU A O 1
ATOM 891 N N . ILE A 1 112 ? 2.513 7.152 2.975 1.00 92.44 112 ILE A N 1
ATOM 892 C CA . ILE A 1 112 ? 3.262 8.183 2.248 1.00 92.44 112 ILE A CA 1
ATOM 893 C C . ILE A 1 112 ? 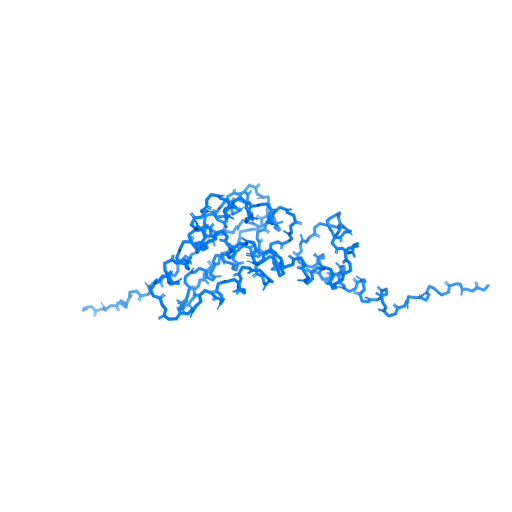4.761 8.028 2.520 1.00 92.44 112 ILE A C 1
ATOM 895 O O . ILE A 1 112 ? 5.557 7.999 1.579 1.00 92.44 112 ILE A O 1
ATOM 899 N N . ALA A 1 113 ? 5.162 7.860 3.784 1.00 92.44 113 ALA A N 1
ATOM 900 C CA . ALA A 1 113 ? 6.565 7.673 4.155 1.00 92.44 113 ALA A CA 1
ATOM 901 C C . ALA A 1 113 ? 7.172 6.397 3.544 1.00 92.44 113 ALA A C 1
ATOM 903 O O . ALA A 1 113 ? 8.290 6.426 3.023 1.00 92.44 113 ALA A O 1
ATOM 904 N N . TYR A 1 114 ? 6.433 5.286 3.565 1.00 92.69 114 TYR A N 1
ATOM 905 C CA . TYR A 1 114 ? 6.861 4.030 2.951 1.00 92.69 114 TYR A CA 1
ATOM 906 C C . TYR A 1 114 ? 6.995 4.157 1.429 1.00 92.69 114 TYR A C 1
ATOM 908 O O . TYR A 1 114 ? 8.017 3.776 0.862 1.00 92.69 114 TYR A O 1
ATOM 916 N N . THR A 1 115 ? 6.004 4.762 0.773 1.00 91.25 115 THR A N 1
ATOM 917 C CA . THR A 1 115 ? 6.037 4.998 -0.675 1.00 91.25 115 THR A CA 1
ATOM 918 C C . THR A 1 115 ? 7.219 5.887 -1.050 1.00 91.25 115 THR A C 1
ATOM 920 O O . THR A 1 115 ? 7.969 5.554 -1.962 1.00 91.25 115 THR A O 1
ATOM 923 N N . SER A 1 116 ? 7.451 6.967 -0.300 1.00 90.88 116 SER A N 1
ATOM 924 C CA . SER A 1 116 ? 8.589 7.875 -0.500 1.00 90.88 116 SER A CA 1
ATOM 925 C C . SER A 1 116 ? 9.927 7.140 -0.402 1.00 90.88 116 SER A C 1
ATOM 927 O O . SER A 1 116 ? 10.812 7.340 -1.231 1.00 90.88 116 SER A O 1
ATOM 929 N N . PHE A 1 117 ? 10.061 6.238 0.575 1.00 90.62 117 PHE A N 1
ATOM 930 C CA . PHE A 1 117 ? 11.235 5.379 0.714 1.00 90.62 117 PHE A CA 1
ATOM 931 C C . PHE A 1 117 ? 11.442 4.465 -0.508 1.00 90.62 117 PHE A C 1
ATOM 933 O O . PHE A 1 117 ? 12.570 4.331 -0.983 1.00 90.62 117 PHE A O 1
ATOM 940 N N . CYS A 1 118 ? 10.377 3.860 -1.040 1.00 88.31 118 CYS A N 1
ATOM 941 C CA . CYS A 1 118 ? 10.457 3.029 -2.245 1.00 88.31 118 CYS A CA 1
ATOM 942 C C . CYS A 1 118 ? 10.854 3.841 -3.488 1.00 88.31 118 CYS A C 1
ATOM 944 O O . CYS A 1 118 ? 11.737 3.418 -4.230 1.00 88.31 118 CYS A O 1
ATOM 946 N N . LEU A 1 119 ? 10.267 5.026 -3.671 1.00 86.75 119 LEU A N 1
ATOM 947 C CA . LEU A 1 119 ? 10.582 5.928 -4.784 1.00 86.75 119 LEU A CA 1
ATOM 948 C C . LEU A 1 119 ? 12.042 6.388 -4.758 1.00 86.75 119 LEU A C 1
ATOM 950 O O . LEU A 1 119 ? 12.702 6.423 -5.794 1.00 86.75 119 LEU A O 1
ATOM 954 N N . GLU A 1 120 ? 12.577 6.698 -3.576 1.00 86.00 120 GLU A N 1
ATOM 955 C CA . GLU A 1 120 ? 13.985 7.077 -3.421 1.00 86.00 120 GLU A CA 1
ATOM 956 C C . GLU A 1 120 ? 14.937 5.930 -3.798 1.00 86.00 120 GLU A C 1
ATOM 958 O O . GLU A 1 120 ? 16.006 6.157 -4.369 1.00 86.00 120 GLU A O 1
ATOM 963 N N . GLY A 1 121 ? 14.538 4.684 -3.525 1.00 80.81 121 GLY A N 1
ATOM 964 C CA . GLY A 1 121 ? 15.248 3.500 -4.008 1.00 80.81 121 GLY A CA 1
ATOM 965 C C . GLY A 1 121 ? 15.266 3.415 -5.536 1.00 80.81 121 GLY A C 1
ATOM 966 O O . GLY A 1 121 ? 16.317 3.160 -6.128 1.00 80.81 121 GLY A O 1
ATOM 967 N N . ASP A 1 122 ? 14.129 3.699 -6.169 1.00 81.25 122 ASP A N 1
ATOM 968 C CA . ASP A 1 122 ? 13.944 3.606 -7.619 1.00 81.25 122 ASP A CA 1
ATOM 969 C C . ASP A 1 122 ? 14.601 4.748 -8.408 1.00 81.25 122 ASP A C 1
ATOM 971 O O . ASP A 1 122 ? 14.955 4.556 -9.572 1.00 81.25 122 ASP A O 1
ATOM 975 N N . LYS A 1 123 ? 14.886 5.907 -7.793 1.00 75.75 123 LYS A N 1
ATOM 976 C CA . LYS A 1 123 ? 15.668 6.991 -8.434 1.00 75.75 123 LYS A CA 1
ATOM 977 C C . LYS A 1 123 ? 17.021 6.522 -8.971 1.00 75.75 123 LYS A C 1
ATOM 979 O O . LYS A 1 123 ? 17.551 7.094 -9.922 1.00 75.75 123 LYS A O 1
ATOM 984 N N . LYS A 1 124 ? 17.587 5.475 -8.367 1.00 71.56 124 LYS A N 1
ATOM 985 C CA . LYS A 1 124 ? 18.874 4.887 -8.765 1.00 71.56 124 LYS A CA 1
ATOM 986 C C . LYS A 1 124 ? 18.752 3.908 -9.937 1.00 71.56 124 LYS A C 1
ATOM 988 O O . LYS A 1 124 ? 19.776 3.436 -10.426 1.00 71.56 124 LYS A O 1
ATOM 993 N N . ALA A 1 125 ? 17.541 3.592 -10.393 1.00 71.12 125 ALA A N 1
ATOM 994 C CA . ALA A 1 125 ? 17.329 2.677 -11.504 1.00 71.12 125 ALA A CA 1
ATOM 995 C C . ALA A 1 125 ? 17.772 3.300 -12.848 1.00 71.12 125 ALA A C 1
ATOM 997 O O . ALA A 1 125 ? 17.650 4.517 -13.043 1.00 71.12 125 ALA A O 1
ATOM 998 N N . PRO A 1 126 ? 18.288 2.492 -13.793 1.00 61.59 126 PRO A N 1
ATOM 999 C CA . PRO A 1 126 ? 18.708 2.955 -15.117 1.00 61.59 126 PRO A CA 1
ATOM 1000 C C . PRO A 1 126 ? 17.557 3.127 -16.136 1.00 61.59 126 PRO A C 1
ATOM 1002 O O . PRO A 1 126 ? 17.841 3.207 -17.326 1.00 61.59 126 PRO A O 1
ATOM 1005 N N . GLY A 1 127 ? 16.286 3.157 -15.714 1.00 69.44 127 GLY A N 1
ATOM 1006 C CA . GLY A 1 127 ? 15.129 3.226 -16.622 1.00 69.44 127 GLY A CA 1
ATOM 1007 C C . GLY A 1 127 ? 14.470 4.603 -16.762 1.00 69.44 127 GLY A C 1
ATOM 1008 O O . GLY A 1 127 ? 14.997 5.619 -16.306 1.00 69.44 127 GLY A O 1
ATOM 1009 N N . ASP A 1 128 ? 13.309 4.607 -17.426 1.00 74.81 128 ASP A N 1
ATOM 1010 C CA . ASP A 1 128 ? 12.571 5.810 -17.831 1.00 74.81 128 ASP A CA 1
ATOM 1011 C C . ASP A 1 128 ? 11.973 6.599 -16.659 1.00 74.81 128 ASP A C 1
ATOM 1013 O O . ASP A 1 128 ? 11.595 6.030 -15.629 1.00 74.81 128 ASP A O 1
ATOM 1017 N N . ASN A 1 129 ? 11.826 7.912 -16.861 1.00 79.38 129 ASN A N 1
ATOM 1018 C CA . ASN A 1 129 ? 11.144 8.808 -15.931 1.00 79.38 129 ASN A CA 1
ATOM 1019 C C . ASN A 1 129 ? 9.626 8.758 -16.163 1.00 79.38 129 ASN A C 1
ATOM 1021 O O . ASN A 1 129 ? 9.150 9.042 -17.263 1.00 79.38 129 ASN A O 1
ATOM 1025 N N . ILE A 1 130 ? 8.865 8.450 -15.117 1.00 82.94 130 ILE A N 1
ATOM 1026 C CA . ILE A 1 130 ? 7.404 8.449 -15.104 1.00 82.94 130 ILE A CA 1
ATOM 1027 C C . ILE A 1 130 ? 6.929 9.553 -14.167 1.00 82.94 130 ILE A C 1
ATOM 1029 O O . ILE A 1 130 ? 7.295 9.596 -12.996 1.00 82.94 130 ILE A O 1
ATOM 1033 N N . LEU A 1 131 ? 6.059 10.416 -14.679 1.00 82.56 131 LEU A N 1
ATOM 1034 C CA . LEU A 1 131 ? 5.404 11.458 -13.902 1.00 82.56 131 LEU A CA 1
ATOM 1035 C C . LEU A 1 131 ? 3.986 11.010 -13.544 1.00 82.56 131 LEU A C 1
ATOM 1037 O O . LEU A 1 131 ? 3.196 10.699 -14.437 1.00 82.56 131 LEU A O 1
ATOM 1041 N N . ILE A 1 132 ? 3.652 10.994 -12.255 1.00 84.19 132 ILE A N 1
ATOM 1042 C CA . ILE A 1 132 ? 2.298 10.694 -11.777 1.00 84.19 132 ILE A CA 1
ATOM 1043 C C . ILE A 1 132 ? 1.697 11.972 -11.204 1.00 84.19 132 ILE A C 1
ATOM 1045 O O . ILE A 1 132 ? 2.208 12.537 -10.238 1.00 84.19 132 ILE A O 1
ATOM 1049 N N . SER A 1 133 ? 0.594 12.418 -11.801 1.00 81.81 133 SER A N 1
ATOM 1050 C CA . SER A 1 133 ? -0.180 13.571 -11.349 1.00 81.81 133 SER A CA 1
ATOM 1051 C C . SER A 1 133 ? -1.610 13.137 -11.045 1.00 81.81 133 SER A C 1
ATOM 1053 O O . SER A 1 133 ? -2.234 12.387 -11.794 1.00 81.81 133 SER A O 1
ATOM 1055 N N . GLY A 1 134 ? -2.125 13.623 -9.920 1.00 76.25 134 GLY A N 1
ATOM 1056 C CA . GLY A 1 134 ? -3.536 13.527 -9.583 1.00 76.25 134 GLY A CA 1
ATOM 1057 C C . GLY A 1 134 ? -4.278 14.730 -10.138 1.00 76.25 134 GLY A C 1
ATOM 1058 O O . GLY A 1 134 ? -3.808 15.855 -9.978 1.00 76.25 134 GLY A O 1
ATOM 1059 N N . TRP A 1 135 ? -5.438 14.517 -10.754 1.00 74.31 135 TRP A N 1
ATOM 1060 C CA . TRP A 1 135 ? -6.358 15.596 -11.108 1.00 74.31 135 TRP A CA 1
ATOM 1061 C C . TRP A 1 135 ? -7.598 15.497 -10.228 1.00 74.31 135 TRP A C 1
ATOM 1063 O O . TRP A 1 135 ? -8.270 14.469 -10.242 1.00 74.31 135 TRP A O 1
ATOM 1073 N N . HIS A 1 136 ? -7.893 16.553 -9.463 1.00 69.56 136 HIS A N 1
ATOM 1074 C CA . HIS A 1 136 ? -9.108 16.648 -8.645 1.00 69.56 136 HIS A CA 1
ATOM 1075 C C . HIS A 1 136 ? -9.320 15.439 -7.701 1.00 69.56 136 HIS A C 1
ATOM 1077 O O . HIS A 1 136 ? -10.382 14.814 -7.671 1.00 69.56 136 HIS A O 1
ATOM 1083 N N . LEU A 1 137 ? -8.273 15.075 -6.952 1.00 69.06 137 LEU A N 1
ATOM 1084 C CA . LEU A 1 137 ? -8.320 13.953 -6.015 1.00 69.06 137 LEU A CA 1
ATOM 1085 C C . LEU A 1 137 ? -9.120 14.317 -4.759 1.00 69.06 137 LEU A C 1
ATOM 1087 O O . LEU A 1 137 ? -8.739 15.219 -4.020 1.00 69.06 137 LEU A O 1
ATOM 1091 N N . ASN A 1 138 ? -10.173 13.545 -4.479 1.00 72.56 138 ASN A N 1
ATOM 1092 C CA . ASN A 1 138 ? -10.895 13.595 -3.199 1.00 72.56 138 ASN A CA 1
ATOM 1093 C C . ASN A 1 138 ? -10.074 13.007 -2.036 1.00 72.56 138 ASN A C 1
ATOM 1095 O O . ASN A 1 138 ? -10.393 13.235 -0.874 1.00 72.56 138 ASN A O 1
ATOM 1099 N N . ASP A 1 139 ? -9.041 12.222 -2.355 1.00 79.75 139 ASP A N 1
ATOM 1100 C CA . ASP A 1 139 ? -8.171 11.551 -1.396 1.00 79.75 139 ASP A CA 1
ATOM 1101 C C . ASP A 1 139 ? -6.700 11.728 -1.811 1.00 79.75 139 ASP A C 1
ATOM 1103 O O . ASP A 1 139 ? -6.267 11.135 -2.807 1.00 79.75 139 ASP A O 1
ATOM 1107 N N . PRO A 1 140 ? -5.914 12.533 -1.075 1.00 79.56 140 PRO A N 1
ATOM 1108 C CA . PRO A 1 140 ? -4.531 12.811 -1.432 1.00 79.56 140 PRO A CA 1
ATOM 1109 C C . PRO A 1 140 ? -3.613 11.591 -1.290 1.00 79.56 140 PRO A C 1
ATOM 1111 O O . PRO A 1 140 ? -2.555 11.581 -1.907 1.00 79.56 140 PRO A O 1
ATOM 1114 N N . CYS A 1 141 ? -3.974 10.557 -0.523 1.00 87.12 141 CYS A N 1
ATOM 1115 C CA . CYS A 1 141 ? -3.131 9.369 -0.356 1.00 87.12 141 CYS A CA 1
ATOM 1116 C C . CYS A 1 141 ? -3.251 8.392 -1.543 1.00 87.12 141 CYS A C 1
ATOM 1118 O O . CYS A 1 141 ? -2.330 7.618 -1.802 1.00 87.12 141 CYS A O 1
ATOM 1120 N N . GLU A 1 142 ? -4.335 8.444 -2.327 1.00 88.06 142 GLU A N 1
ATOM 1121 C CA . GLU A 1 142 ? -4.513 7.530 -3.468 1.00 88.06 142 GLU A CA 1
ATOM 1122 C C . GLU A 1 142 ? -3.427 7.688 -4.540 1.00 88.06 142 GLU A C 1
ATOM 1124 O O . GLU A 1 142 ? -3.014 6.691 -5.131 1.00 88.06 142 GLU A O 1
ATOM 1129 N N . ILE A 1 143 ? -2.896 8.899 -4.750 1.00 89.62 143 ILE A N 1
ATOM 1130 C CA . ILE A 1 143 ? -1.770 9.105 -5.678 1.00 89.62 143 ILE A CA 1
ATOM 1131 C C . ILE A 1 143 ? -0.507 8.372 -5.215 1.00 89.62 143 ILE A C 1
ATOM 1133 O O . ILE A 1 143 ? 0.237 7.836 -6.033 1.00 89.62 143 ILE A O 1
ATOM 1137 N N . TRP A 1 144 ? -0.289 8.303 -3.900 1.00 90.62 144 TRP A N 1
ATOM 1138 C CA . TRP A 1 144 ? 0.843 7.604 -3.303 1.00 90.62 144 TRP A CA 1
ATOM 1139 C C . TRP A 1 144 ? 0.654 6.095 -3.394 1.00 90.62 144 TRP A C 1
ATOM 1141 O O . TRP A 1 144 ? 1.592 5.384 -3.740 1.00 90.62 144 TRP A O 1
ATOM 1151 N N . LEU A 1 145 ? -0.563 5.596 -3.178 1.00 91.31 145 LEU A N 1
ATOM 1152 C CA . LEU A 1 145 ? -0.869 4.183 -3.392 1.00 91.31 145 LEU A CA 1
ATOM 1153 C C . LEU A 1 145 ? -0.691 3.775 -4.855 1.00 91.31 145 LEU A C 1
ATOM 1155 O O . LEU A 1 145 ? -0.115 2.723 -5.122 1.00 91.31 145 LEU A O 1
ATOM 1159 N N . GLU A 1 146 ? -1.124 4.608 -5.800 1.00 89.25 146 GLU A N 1
ATOM 1160 C CA . GLU A 1 146 ? -0.903 4.358 -7.224 1.00 89.25 146 GLU A CA 1
ATOM 1161 C C . GLU A 1 146 ? 0.591 4.362 -7.560 1.00 89.25 146 GLU A C 1
ATOM 1163 O O . GLU A 1 146 ? 1.074 3.438 -8.215 1.00 89.25 146 GLU A O 1
ATOM 1168 N N . ALA A 1 147 ? 1.353 5.331 -7.048 1.00 89.81 147 ALA A N 1
ATOM 1169 C CA . ALA A 1 147 ? 2.800 5.358 -7.222 1.00 89.81 147 ALA A CA 1
ATOM 1170 C C . ALA A 1 147 ? 3.466 4.104 -6.639 1.00 89.81 147 ALA A C 1
ATOM 1172 O O . ALA A 1 147 ? 4.301 3.489 -7.301 1.00 89.81 147 ALA A O 1
ATOM 1173 N N . LEU A 1 148 ? 3.034 3.656 -5.456 1.00 90.25 148 LEU A N 1
ATOM 1174 C CA . LEU A 1 148 ? 3.547 2.454 -4.806 1.00 90.25 148 LEU A CA 1
ATOM 1175 C C . LEU A 1 148 ? 3.361 1.203 -5.674 1.00 90.25 148 LEU A C 1
ATOM 1177 O O . LEU A 1 148 ? 4.279 0.385 -5.750 1.00 90.25 148 LEU A O 1
ATOM 1181 N N . THR A 1 149 ? 2.234 1.062 -6.383 1.00 89.50 149 THR A N 1
ATOM 1182 C CA . THR A 1 149 ? 2.019 -0.074 -7.306 1.00 89.50 149 THR A CA 1
ATOM 1183 C C . THR A 1 149 ? 3.065 -0.134 -8.426 1.00 89.50 149 THR A C 1
ATOM 1185 O O . THR A 1 149 ? 3.330 -1.208 -8.964 1.00 89.50 149 THR A O 1
ATOM 1188 N N . ARG A 1 150 ? 3.685 0.999 -8.769 1.00 84.50 150 ARG A N 1
ATOM 1189 C CA . ARG A 1 150 ? 4.641 1.130 -9.878 1.00 84.50 150 ARG A CA 1
ATOM 1190 C C . ARG A 1 150 ? 6.098 1.043 -9.436 1.00 84.50 150 ARG A C 1
ATOM 1192 O O . ARG A 1 150 ? 6.974 0.870 -10.279 1.00 84.50 150 ARG A O 1
ATOM 1199 N N . THR A 1 151 ? 6.350 1.106 -8.130 1.00 83.38 151 THR A N 1
ATOM 1200 C CA . THR A 1 151 ? 7.703 0.968 -7.580 1.00 83.38 151 THR A CA 1
ATOM 1201 C C . THR A 1 151 ? 8.304 -0.419 -7.834 1.00 83.38 151 THR A C 1
ATOM 1203 O O . THR A 1 151 ? 7.600 -1.434 -7.877 1.00 83.38 151 THR A O 1
ATOM 1206 N N . GLY A 1 152 ? 9.626 -0.479 -7.991 1.00 73.88 152 GLY A N 1
ATOM 1207 C CA . GLY A 1 152 ? 10.391 -1.705 -8.225 1.00 73.88 152 GLY A CA 1
ATOM 1208 C C . GLY A 1 152 ? 10.354 -2.234 -9.663 1.00 73.88 152 GLY A C 1
ATOM 1209 O O . GLY A 1 152 ? 10.842 -3.336 -9.901 1.00 73.88 152 GLY A O 1
ATOM 1210 N N . GLN A 1 153 ? 9.804 -1.471 -10.614 1.00 73.62 153 GLN A N 1
ATOM 1211 C CA . GLN A 1 153 ? 9.732 -1.831 -12.042 1.00 73.62 153 GLN A CA 1
ATOM 1212 C C . GLN A 1 153 ? 10.871 -1.217 -12.881 1.00 73.62 153 GLN A C 1
ATOM 1214 O O . GLN A 1 153 ? 10.864 -1.305 -14.104 1.00 73.62 153 GLN A O 1
ATOM 1219 N N . GLY A 1 154 ? 11.865 -0.597 -12.235 1.00 70.19 154 GLY A N 1
ATOM 1220 C CA . GLY A 1 154 ? 13.015 0.019 -12.906 1.00 70.19 154 GLY A CA 1
ATOM 1221 C C . GLY A 1 154 ? 12.758 1.424 -13.461 1.00 70.19 154 GLY A C 1
ATOM 1222 O O . GLY A 1 154 ? 13.639 1.978 -14.112 1.00 70.19 154 GLY A O 1
ATOM 1223 N N . HIS A 1 155 ? 11.593 2.007 -13.184 1.00 76.69 155 HIS A N 1
ATOM 1224 C CA . HIS A 1 155 ? 11.243 3.374 -13.563 1.00 76.69 155 HIS A CA 1
ATOM 1225 C C . HIS A 1 155 ? 11.562 4.366 -12.447 1.00 76.69 155 HIS A C 1
ATOM 1227 O O . HIS A 1 155 ? 11.382 4.057 -11.271 1.00 76.69 155 HIS A O 1
ATOM 1233 N N . ARG A 1 156 ? 11.967 5.581 -12.815 1.00 79.62 156 ARG A N 1
ATOM 1234 C CA . ARG A 1 156 ? 12.097 6.701 -11.877 1.00 79.62 156 ARG A CA 1
ATOM 1235 C C . ARG A 1 156 ? 10.760 7.410 -11.810 1.00 79.62 156 ARG A C 1
ATOM 1237 O O . ARG A 1 156 ? 10.297 7.924 -12.819 1.00 79.62 156 ARG A O 1
ATOM 1244 N N . ILE A 1 157 ? 10.116 7.391 -10.653 1.00 83.50 157 ILE A N 1
ATOM 1245 C CA . ILE A 1 157 ? 8.763 7.924 -10.509 1.00 83.50 157 ILE A CA 1
ATOM 1246 C C . ILE A 1 157 ? 8.822 9.245 -9.745 1.00 83.50 157 ILE A C 1
ATOM 1248 O O . ILE A 1 157 ? 9.259 9.278 -8.594 1.00 83.50 157 ILE A O 1
ATOM 1252 N N . ASP A 1 158 ? 8.326 10.305 -10.373 1.00 80.88 158 ASP A N 1
ATOM 1253 C CA . ASP A 1 158 ? 8.116 11.611 -9.756 1.00 80.88 158 ASP A CA 1
ATOM 1254 C C . ASP A 1 158 ? 6.617 11.828 -9.522 1.00 80.88 158 ASP A C 1
ATOM 1256 O O . ASP A 1 158 ? 5.793 11.681 -10.430 1.00 80.88 158 ASP A O 1
ATOM 1260 N N . ILE A 1 159 ? 6.250 12.167 -8.285 1.00 81.50 159 ILE A N 1
ATOM 1261 C CA . ILE A 1 159 ? 4.867 12.478 -7.914 1.00 81.50 159 ILE A CA 1
ATOM 1262 C C . ILE A 1 159 ? 4.688 13.990 -7.937 1.00 81.50 159 ILE A C 1
ATOM 1264 O O . ILE A 1 159 ? 5.369 14.715 -7.211 1.00 81.50 159 ILE A O 1
ATOM 1268 N N . LEU A 1 160 ? 3.714 14.454 -8.713 1.00 76.12 160 LEU A N 1
ATOM 1269 C CA . LEU A 1 160 ? 3.192 15.809 -8.617 1.00 76.12 160 LEU A CA 1
ATOM 1270 C C . LEU A 1 160 ? 1.902 15.777 -7.793 1.00 76.12 160 LEU A C 1
ATOM 1272 O O . LEU A 1 160 ? 0.839 15.446 -8.337 1.00 76.12 160 LEU A O 1
ATOM 1276 N N . PRO A 1 161 ? 1.959 16.099 -6.485 1.00 63.19 161 PRO A N 1
ATOM 1277 C CA . PRO A 1 161 ? 0.744 16.376 -5.738 1.00 63.19 161 PRO A CA 1
ATOM 1278 C C . PRO A 1 161 ? 0.053 17.569 -6.412 1.00 63.19 161 PRO A C 1
ATOM 1280 O O . PRO A 1 161 ? 0.718 18.549 -6.733 1.00 63.19 161 PRO A O 1
ATOM 1283 N N . VAL A 1 162 ? -1.244 17.412 -6.706 1.00 63.44 162 VAL A N 1
ATOM 1284 C CA . VAL A 1 162 ? -2.137 18.347 -7.424 1.00 63.44 162 VAL A CA 1
ATOM 1285 C C . VAL A 1 162 ? -1.589 19.779 -7.547 1.00 63.44 162 VAL A C 1
ATOM 1287 O O . VAL A 1 162 ? -1.399 20.478 -6.553 1.00 63.44 162 VAL A O 1
ATOM 1290 N N . LEU A 1 163 ? -1.439 20.249 -8.791 1.00 49.62 163 LEU A N 1
ATOM 1291 C CA . LEU A 1 163 ? -1.484 21.676 -9.092 1.00 49.62 163 LEU A CA 1
ATOM 1292 C C . LEU A 1 163 ? -2.901 22.138 -8.765 1.00 49.62 163 LEU A C 1
ATOM 1294 O O . LEU A 1 163 ? -3.824 21.930 -9.554 1.00 49.62 163 LEU A O 1
ATOM 1298 N N . SER A 1 164 ? -3.094 22.741 -7.595 1.00 48.09 164 SER A N 1
ATOM 1299 C CA . SER A 1 164 ? -4.246 23.606 -7.389 1.00 48.09 164 SER A CA 1
ATOM 1300 C C . SER A 1 164 ? -4.156 24.653 -8.490 1.00 48.09 164 SER A C 1
ATOM 1302 O O . SER A 1 164 ? -3.290 25.526 -8.438 1.00 48.09 164 SER A O 1
ATOM 1304 N N . LEU A 1 165 ? -4.982 24.530 -9.531 1.00 48.22 165 LEU A N 1
ATOM 1305 C CA . LEU A 1 165 ? -5.247 25.630 -10.443 1.00 48.22 165 LEU A CA 1
ATOM 1306 C C . LEU A 1 165 ? -5.805 26.747 -9.566 1.00 48.22 165 LEU A C 1
ATOM 1308 O O . LEU A 1 165 ? -6.996 26.789 -9.273 1.00 48.22 165 LEU A O 1
ATOM 1312 N N . ILE A 1 166 ? -4.921 27.621 -9.089 1.00 53.69 166 ILE A N 1
ATOM 1313 C CA . ILE A 1 166 ? -5.315 28.949 -8.654 1.00 53.69 166 ILE A CA 1
ATOM 1314 C C . ILE A 1 166 ? -6.005 29.522 -9.894 1.00 53.69 166 ILE A C 1
ATOM 1316 O O . ILE A 1 166 ? -5.362 29.568 -10.949 1.00 53.69 166 ILE A O 1
ATOM 1320 N N . PRO A 1 167 ? -7.302 29.870 -9.842 1.00 47.88 167 PRO A N 1
ATOM 1321 C CA . PRO A 1 167 ? -7.930 30.520 -10.973 1.00 47.88 167 PRO A CA 1
ATOM 1322 C C . PRO A 1 167 ? -7.137 31.800 -11.219 1.00 47.88 167 PRO A C 1
ATOM 1324 O O . PRO A 1 167 ? -7.060 32.682 -10.366 1.00 47.88 167 PRO A O 1
ATOM 1327 N N . PHE A 1 168 ? -6.460 31.848 -12.360 1.00 48.41 168 PHE A N 1
ATOM 1328 C CA . PHE A 1 168 ? -5.783 33.038 -12.832 1.00 48.41 168 PHE A CA 1
ATOM 1329 C C . PHE A 1 168 ? -6.891 34.063 -13.091 1.00 48.41 168 PHE A C 1
ATOM 1331 O O . PHE A 1 168 ? -7.588 33.966 -14.095 1.00 48.41 168 PHE A O 1
ATOM 1338 N N . CYS A 1 169 ? -7.135 34.975 -12.149 1.00 43.78 169 CYS A N 1
ATOM 1339 C CA . CYS A 1 169 ? -7.978 36.141 -12.390 1.00 43.78 169 CYS A CA 1
ATOM 1340 C C . CYS A 1 169 ? -7.142 37.145 -13.196 1.00 43.78 169 CYS A C 1
ATOM 1342 O O . CYS A 1 169 ? -6.209 37.712 -12.621 1.00 43.78 169 CYS A O 1
ATOM 1344 N N . PRO A 1 170 ? -7.413 37.381 -14.493 1.00 60.53 170 PRO A N 1
ATOM 1345 C CA . PRO A 1 170 ? -6.887 38.569 -15.147 1.00 60.53 170 PRO A CA 1
ATOM 1346 C C . PRO A 1 170 ? -7.583 39.789 -14.527 1.00 60.53 170 PRO A C 1
ATOM 1348 O O . PRO A 1 170 ? -8.814 39.848 -14.489 1.00 60.53 170 PRO A O 1
ATOM 1351 N N . GLY A 1 171 ? -6.781 40.695 -13.964 1.00 62.38 171 GLY A N 1
ATOM 1352 C CA . GLY A 1 171 ? -7.222 42.018 -13.514 1.00 62.38 171 GLY A CA 1
ATOM 1353 C C . GLY A 1 171 ? -7.383 43.001 -14.664 1.00 62.38 171 GLY A C 1
ATOM 1354 O O . GLY A 1 171 ? -6.857 42.715 -15.765 1.00 62.38 171 GLY A O 1
#

Secondary structure (DSSP, 8-state):
--------HHHHHHHHHHHHHHHTT--HHHHHHHHSS-HHHHHHHHHHHHHHHHHHHHTT-HHHHHHHHHHHHHHS-HHHHIIIIIHHHHHHT--SSHHHHHHHHHHHHHHHHHHHHHHHHHTTSSS-EEEEE-SS-S-TTHHHHHHHHHTTSS-EEEEE-----------

InterPro domains:
  IPR000551 MerR-type HTH domain [PF13411] (1-36)
  IPR000551 MerR-type HTH domain [PS50937] (1-37)
  IPR009061 Putative DNA-binding domain superfamily [SSF46955] (1-59)
  IPR053987 Transcriptional regulator MlrA-like, C-terminal domain [PF22267] (127-161)
  IPR053988 Transcriptional regulator MlrA-like, helical domain [PF22270] (46-120)